Protein AF-A0A705NL61-F1 (afdb_monomer_lite)

InterPro domains:
  IPR008926 Ribonucleotide reductase R1 subunit, N-terminal [SSF48168] (13-64)
  IPR013554 Ribonucleotide reductase N-terminal [PF08343] (16-63)

Radius of gyration: 19.05 Å; chains: 1; bounding box: 44×45×47 Å

pLDDT: mean 81.74, std 17.45, range [40.19, 95.56]

Organism: Salmonella enterica (NCBI:txid28901)

Foldseek 3Di:
DDPPDPPPPPPPPWCLVVLVVCQVVADPVRHGPVVSNVVSVVRCCVPPVVVPDDDDPDPCRVVVD

Secondary structure (DSSP, 8-state):
--------------THHHHHHGGGS--TTS---HHHHHHHHHHHIIIIITTTSPP-SSHHHHHT-

Structure (mmCIF, N/CA/C/O backbone):
data_AF-A0A705NL61-F1
#
_entry.id   AF-A0A705NL61-F1
#
loop_
_atom_site.group_PDB
_atom_site.id
_atom_site.type_symbol
_atom_site.label_atom_id
_atom_site.label_alt_id
_atom_site.label_comp_id
_atom_site.label_asym_id
_atom_site.label_entity_id
_atom_site.label_seq_id
_atom_site.pdbx_PDB_ins_code
_atom_site.Cartn_x
_atom_site.Cartn_y
_atom_site.Cartn_z
_atom_site.occupancy
_atom_site.B_iso_or_equiv
_atom_site.auth_seq_id
_atom_site.auth_comp_id
_atom_site.auth_asym_id
_atom_site.auth_atom_id
_atom_site.pdbx_PDB_model_num
ATOM 1 N N . MET A 1 1 ? 26.275 -33.959 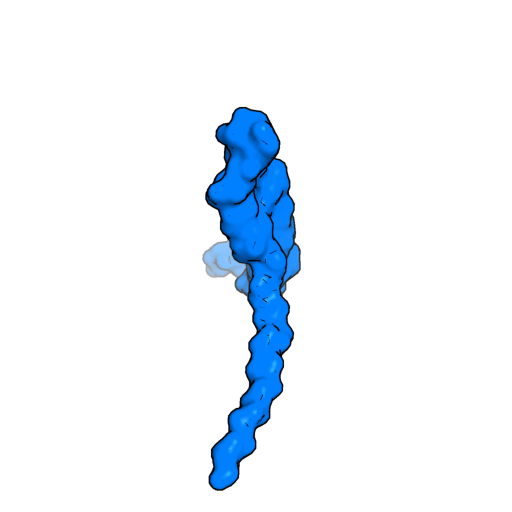13.147 1.00 40.72 1 MET A N 1
ATOM 2 C CA . MET A 1 1 ? 25.222 -33.922 12.112 1.00 40.72 1 MET A CA 1
ATOM 3 C C . MET A 1 1 ? 24.225 -32.856 12.530 1.00 40.72 1 MET A C 1
ATOM 5 O O . MET A 1 1 ? 23.445 -33.104 13.437 1.00 40.72 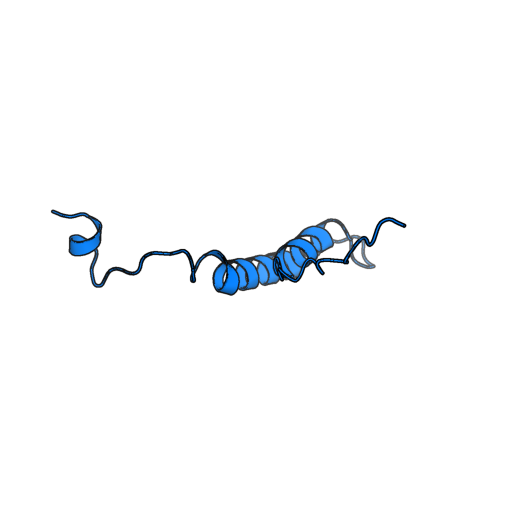1 MET A O 1
ATOM 9 N N . ALA A 1 2 ? 24.352 -31.639 12.000 1.00 40.19 2 ALA A N 1
ATOM 10 C CA . ALA A 1 2 ? 23.436 -30.546 12.313 1.00 40.19 2 ALA A CA 1
ATOM 11 C C . ALA A 1 2 ? 22.243 -30.640 11.357 1.00 40.19 2 ALA A C 1
ATOM 13 O O . ALA A 1 2 ? 22.394 -30.430 10.156 1.00 40.19 2 ALA A O 1
ATOM 14 N N . THR A 1 3 ? 21.083 -31.019 11.883 1.00 51.16 3 THR A N 1
ATOM 15 C CA . THR A 1 3 ? 19.817 -30.994 11.152 1.00 51.16 3 THR A CA 1
ATOM 16 C C . THR A 1 3 ? 19.342 -29.546 11.104 1.00 51.16 3 THR A C 1
ATOM 18 O O . THR A 1 3 ? 18.635 -29.088 11.995 1.00 51.16 3 THR A O 1
ATOM 21 N N . THR A 1 4 ? 19.771 -28.792 10.095 1.00 59.03 4 THR A N 1
ATOM 22 C CA . THR A 1 4 ? 19.124 -27.530 9.727 1.00 59.03 4 THR A CA 1
ATOM 23 C C . THR A 1 4 ? 17.801 -27.871 9.058 1.00 59.03 4 THR A C 1
ATOM 25 O O . THR A 1 4 ? 17.726 -28.065 7.846 1.00 59.03 4 THR A O 1
ATOM 28 N N . THR A 1 5 ? 16.748 -27.991 9.864 1.00 58.25 5 THR A N 1
ATOM 29 C CA . THR A 1 5 ? 15.374 -27.911 9.369 1.00 58.25 5 THR A CA 1
ATOM 30 C C . THR A 1 5 ? 15.253 -26.581 8.629 1.00 58.25 5 THR A C 1
ATOM 32 O O . THR A 1 5 ? 15.479 -25.538 9.247 1.00 58.25 5 THR A O 1
ATOM 35 N N . PRO A 1 6 ? 14.933 -26.564 7.325 1.00 52.22 6 PRO A N 1
ATOM 36 C CA . PRO A 1 6 ? 14.476 -25.345 6.703 1.00 52.22 6 PRO A CA 1
ATOM 37 C C . PRO A 1 6 ? 13.091 -25.119 7.297 1.00 52.22 6 PRO A C 1
ATOM 39 O O . PRO A 1 6 ? 12.095 -25.648 6.801 1.00 52.22 6 PRO A O 1
ATOM 42 N N . GLU A 1 7 ? 13.018 -24.376 8.399 1.00 50.28 7 GLU A N 1
ATOM 43 C CA . GLU A 1 7 ? 11.825 -23.598 8.690 1.00 50.28 7 GLU A CA 1
ATOM 44 C C . GLU A 1 7 ? 11.686 -22.667 7.497 1.00 50.28 7 GLU A C 1
ATOM 46 O O . GLU A 1 7 ? 12.293 -21.602 7.397 1.00 50.28 7 GLU A O 1
ATOM 51 N N . ARG A 1 8 ? 10.994 -23.201 6.490 1.00 52.75 8 ARG A N 1
ATOM 52 C CA . ARG A 1 8 ? 10.537 -22.513 5.307 1.00 52.75 8 ARG A CA 1
ATOM 53 C C . ARG A 1 8 ? 9.996 -21.203 5.847 1.00 52.75 8 ARG A C 1
ATOM 55 O O . ARG A 1 8 ? 9.075 -21.218 6.662 1.00 52.75 8 ARG A O 1
ATOM 62 N N . VAL A 1 9 ? 10.634 -20.105 5.457 1.00 50.34 9 VAL A N 1
ATOM 63 C CA . VAL A 1 9 ? 10.148 -18.747 5.682 1.00 50.34 9 VAL A CA 1
ATOM 64 C C . VAL A 1 9 ? 8.817 -18.674 4.925 1.00 50.34 9 VAL A C 1
ATOM 66 O O . VAL A 1 9 ? 8.751 -18.306 3.761 1.00 50.34 9 VAL A O 1
ATOM 69 N N . MET A 1 10 ? 7.776 -19.228 5.548 1.00 44.72 10 MET A N 1
ATOM 70 C CA . MET A 1 10 ? 6.402 -19.395 5.065 1.00 44.72 10 MET A CA 1
ATOM 71 C C . MET A 1 10 ? 5.533 -18.221 5.491 1.00 44.72 10 MET A C 1
ATOM 73 O O . MET A 1 10 ? 4.317 -18.279 5.392 1.00 44.72 10 MET A O 1
ATOM 77 N N . GLN A 1 11 ? 6.141 -17.151 5.978 1.00 45.66 11 GLN A N 1
ATOM 78 C CA . GLN A 1 11 ? 5.553 -15.844 5.795 1.00 45.66 11 GLN A CA 1
ATOM 79 C C . GLN A 1 11 ? 6.132 -15.429 4.444 1.00 45.66 11 GLN A C 1
ATOM 81 O O . GLN A 1 11 ? 7.260 -14.969 4.374 1.00 45.66 11 GLN A O 1
ATOM 86 N N . GLU A 1 12 ? 5.494 -15.656 3.298 1.00 48.56 12 GLU A N 1
ATOM 87 C CA . GLU A 1 12 ? 4.332 -14.860 2.878 1.00 48.56 12 GLU A CA 1
ATOM 88 C C . GLU A 1 12 ? 4.346 -13.429 3.451 1.00 48.56 12 GLU A C 1
ATOM 90 O O . GLU A 1 12 ? 3.309 -12.813 3.657 1.00 48.56 12 GLU A O 1
ATOM 95 N N . THR A 1 13 ? 5.525 -12.833 3.665 1.00 51.78 13 THR A N 1
ATOM 96 C CA . THR A 1 13 ? 5.725 -11.388 3.597 1.00 51.78 13 THR A CA 1
ATOM 97 C C . THR A 1 13 ? 5.596 -11.006 2.128 1.00 51.78 13 THR A C 1
ATOM 99 O O . THR A 1 13 ? 6.573 -10.730 1.443 1.00 51.78 13 THR A O 1
ATOM 102 N N . MET A 1 14 ? 4.357 -11.179 1.674 1.00 57.91 14 MET A N 1
ATOM 103 C CA . MET A 1 14 ? 3.595 -10.511 0.647 1.00 57.91 14 MET A CA 1
ATOM 104 C C . MET A 1 14 ? 4.409 -9.865 -0.468 1.00 57.91 14 MET A C 1
ATOM 106 O O . MET A 1 14 ? 5.202 -8.949 -0.249 1.00 57.91 14 MET A O 1
ATOM 110 N N . ASP A 1 15 ? 4.081 -10.276 -1.689 1.00 75.00 15 ASP A N 1
ATOM 111 C CA . ASP A 1 15 ? 4.643 -9.831 -2.965 1.00 75.00 15 ASP A CA 1
ATOM 112 C C . ASP A 1 15 ? 4.721 -8.301 -3.161 1.00 75.00 15 ASP A C 1
ATOM 114 O O . ASP A 1 15 ? 5.366 -7.851 -4.105 1.00 75.00 15 ASP A O 1
ATOM 118 N N . TYR A 1 16 ? 4.150 -7.466 -2.280 1.00 85.38 16 TYR A N 1
ATOM 119 C CA . TYR A 1 16 ? 4.280 -6.007 -2.358 1.00 85.38 16 TYR A CA 1
ATOM 120 C C . TYR A 1 16 ? 5.734 -5.522 -2.264 1.00 85.38 16 TYR A C 1
ATOM 122 O O . TYR A 1 16 ? 6.094 -4.565 -2.947 1.00 85.38 16 TYR A O 1
ATOM 130 N N . HIS A 1 17 ? 6.596 -6.174 -1.472 1.00 87.38 17 HIS A N 1
ATOM 131 C CA . HIS A 1 17 ? 8.017 -5.809 -1.423 1.00 87.38 17 HIS A CA 1
ATOM 132 C C . HIS A 1 17 ? 8.721 -6.116 -2.749 1.00 87.38 17 HIS A C 1
ATOM 134 O O . HIS A 1 17 ? 9.532 -5.315 -3.214 1.00 87.38 17 HIS A O 1
ATOM 140 N N . ALA A 1 18 ? 8.380 -7.242 -3.380 1.00 87.44 18 ALA A N 1
ATOM 141 C CA . ALA A 1 18 ? 8.891 -7.596 -4.698 1.00 87.44 18 ALA A CA 1
ATOM 142 C C . ALA A 1 18 ? 8.374 -6.624 -5.770 1.00 87.44 18 ALA A C 1
ATOM 144 O O . ALA A 1 18 ? 9.161 -6.157 -6.590 1.00 87.44 18 ALA A O 1
ATOM 145 N N . LEU A 1 19 ? 7.090 -6.254 -5.721 1.00 87.56 19 LEU A N 1
ATOM 146 C CA . LEU A 1 19 ? 6.475 -5.271 -6.617 1.00 87.56 19 LEU A CA 1
ATOM 147 C C . LEU A 1 19 ? 7.137 -3.891 -6.498 1.00 87.56 19 LEU A C 1
ATOM 149 O O . LEU A 1 19 ? 7.469 -3.295 -7.518 1.00 87.56 19 LEU A O 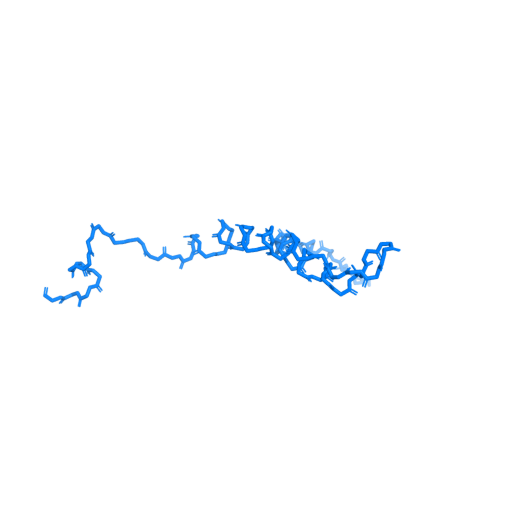1
ATOM 153 N N . ASN A 1 20 ? 7.417 -3.418 -5.281 1.00 89.38 20 ASN A N 1
ATOM 154 C CA . ASN A 1 20 ? 8.133 -2.156 -5.074 1.00 89.38 20 ASN A CA 1
ATOM 155 C C . ASN A 1 20 ? 9.595 -2.248 -5.566 1.00 89.38 20 ASN A C 1
ATOM 157 O O . ASN A 1 20 ? 10.114 -1.345 -6.218 1.00 89.38 20 ASN A O 1
ATOM 161 N N . ALA A 1 21 ? 10.257 -3.393 -5.374 1.00 89.88 21 ALA A N 1
ATOM 162 C CA . ALA A 1 21 ? 11.598 -3.606 -5.917 1.00 89.88 21 ALA A CA 1
ATOM 163 C C . ALA A 1 21 ? 11.646 -3.544 -7.460 1.00 89.88 21 ALA A C 1
ATOM 165 O O . ALA A 1 21 ? 12.685 -3.173 -8.010 1.00 89.88 21 ALA A O 1
ATOM 166 N N . MET A 1 22 ? 10.539 -3.832 -8.163 1.00 89.12 22 MET A N 1
ATOM 167 C CA . MET A 1 22 ? 10.459 -3.697 -9.626 1.00 89.12 22 MET A CA 1
ATOM 168 C C . MET A 1 22 ? 10.575 -2.248 -10.112 1.00 89.12 22 MET A C 1
ATOM 170 O O . MET A 1 22 ? 10.912 -2.052 -11.275 1.00 89.12 22 MET A O 1
ATOM 174 N N . LEU A 1 23 ? 10.367 -1.233 -9.266 1.00 90.44 23 LEU A N 1
ATOM 175 C CA . LEU A 1 23 ? 10.592 0.170 -9.647 1.00 90.44 23 LEU A CA 1
ATOM 176 C C . LEU A 1 23 ? 12.067 0.433 -9.973 1.00 90.44 23 LEU A C 1
ATOM 178 O O . LEU A 1 23 ? 12.371 1.264 -10.824 1.00 90.44 23 LEU A O 1
ATOM 182 N N . ASN A 1 24 ? 12.977 -0.311 -9.337 1.00 91.19 24 ASN A N 1
ATOM 183 C CA . ASN A 1 24 ? 14.408 -0.257 -9.637 1.00 91.19 24 ASN A CA 1
ATOM 184 C C . ASN A 1 24 ? 14.766 -1.007 -10.934 1.00 91.19 24 ASN A C 1
ATOM 186 O O . ASN A 1 24 ? 15.887 -0.884 -11.428 1.00 91.19 24 ASN A O 1
ATOM 190 N N . LEU A 1 25 ? 13.834 -1.794 -11.482 1.00 90.44 25 LEU A N 1
ATOM 191 C CA . LEU A 1 25 ? 13.982 -2.510 -12.744 1.00 90.44 25 LEU A CA 1
ATOM 192 C C . LEU A 1 25 ? 13.290 -1.708 -13.845 1.00 90.44 25 LEU A C 1
ATOM 194 O O . LEU A 1 25 ? 12.082 -1.817 -14.057 1.00 90.44 25 LEU A O 1
ATOM 198 N N . TYR A 1 26 ? 14.074 -0.898 -14.545 1.00 90.12 26 TY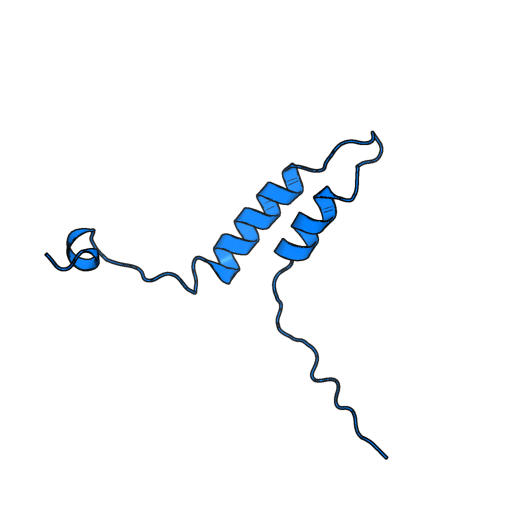R A N 1
ATOM 199 C CA . TYR A 1 26 ? 13.590 -0.109 -15.669 1.00 90.12 26 TYR A CA 1
ATOM 200 C C . TYR A 1 26 ? 13.061 -1.015 -16.787 1.00 90.12 26 TYR A C 1
ATOM 202 O O . TYR A 1 26 ? 13.581 -2.110 -17.025 1.00 90.12 26 TYR A O 1
ATOM 210 N N . ASP A 1 27 ? 12.012 -0.562 -17.469 1.00 86.31 27 ASP A N 1
ATOM 211 C CA . ASP A 1 27 ? 11.455 -1.281 -18.609 1.00 86.31 27 ASP A CA 1
ATOM 212 C C . ASP A 1 27 ? 12.403 -1.256 -19.827 1.00 86.31 27 ASP A C 1
ATOM 214 O O . ASP A 1 27 ? 13.497 -0.689 -19.810 1.00 86.31 27 ASP A O 1
ATOM 218 N N . LYS A 1 28 ? 11.974 -1.872 -20.933 1.00 89.62 28 LYS A N 1
ATOM 219 C CA . LYS A 1 28 ? 12.771 -1.925 -22.171 1.00 89.62 28 LYS A CA 1
ATOM 220 C C . LYS A 1 28 ? 13.043 -0.547 -22.790 1.00 89.62 28 LYS A C 1
ATOM 222 O O . LYS A 1 28 ? 13.946 -0.441 -23.614 1.00 89.62 28 LYS A O 1
ATOM 227 N N . ALA A 1 29 ? 12.262 0.471 -22.435 1.00 92.94 29 ALA A N 1
ATOM 228 C CA . ALA A 1 29 ? 12.434 1.851 -22.867 1.00 92.94 29 ALA A CA 1
ATOM 229 C C . ALA A 1 29 ? 13.231 2.694 -21.851 1.00 92.94 29 ALA A C 1
ATOM 231 O O . ALA A 1 29 ? 13.512 3.859 -22.123 1.00 92.94 29 ALA A O 1
ATOM 232 N N . GLY A 1 30 ? 13.637 2.119 -20.712 1.00 92.50 30 GLY A N 1
ATOM 233 C CA . GLY A 1 30 ? 14.353 2.827 -19.655 1.00 92.50 30 GLY A CA 1
ATOM 234 C C . GLY A 1 30 ? 13.440 3.621 -18.717 1.00 92.50 30 GLY A C 1
ATOM 235 O O . GLY A 1 30 ? 13.914 4.550 -18.068 1.00 92.50 30 GLY A O 1
ATOM 236 N N . HIS A 1 31 ? 12.149 3.295 -18.635 1.00 94.06 31 HIS A N 1
ATOM 237 C CA . HIS A 1 31 ? 11.201 3.963 -17.743 1.00 94.06 31 HIS A CA 1
ATOM 238 C C . HIS A 1 31 ? 10.993 3.206 -16.429 1.00 94.06 31 HIS A C 1
ATOM 240 O O . HIS A 1 31 ? 11.078 1.978 -16.366 1.00 94.06 31 HIS A O 1
ATOM 246 N N . ILE A 1 32 ? 10.681 3.962 -15.376 1.00 93.12 32 ILE A N 1
ATOM 247 C CA . ILE A 1 32 ? 10.289 3.428 -14.069 1.00 93.12 32 ILE A CA 1
ATOM 248 C C . ILE A 1 32 ? 8.886 2.820 -14.177 1.00 93.12 32 ILE A C 1
ATOM 250 O O . ILE A 1 32 ? 7.972 3.423 -14.740 1.00 93.12 32 ILE A O 1
ATOM 254 N N . GLN A 1 33 ? 8.699 1.637 -13.595 1.00 91.50 33 GLN A N 1
ATOM 255 C CA . GLN A 1 33 ? 7.435 0.901 -13.640 1.00 91.50 33 GLN A CA 1
ATOM 256 C C . GLN A 1 33 ? 6.454 1.342 -12.537 1.00 91.50 33 GLN A C 1
ATOM 258 O O . GLN A 1 33 ? 6.161 0.575 -11.622 1.00 91.50 33 GLN A O 1
ATOM 263 N N . PHE A 1 34 ? 5.922 2.565 -12.615 1.00 93.06 34 PHE A N 1
ATOM 264 C CA . PHE A 1 34 ? 5.022 3.119 -11.585 1.00 93.06 34 PHE A CA 1
ATOM 265 C C . PHE A 1 34 ? 3.752 2.290 -11.334 1.00 93.06 34 PHE A C 1
ATOM 267 O O . PHE A 1 34 ? 3.283 2.217 -10.202 1.00 93.06 34 PHE A O 1
ATOM 274 N N . ASP A 1 35 ? 3.237 1.579 -12.339 1.00 91.06 35 ASP A N 1
ATOM 275 C CA . ASP A 1 35 ? 2.073 0.695 -12.171 1.00 91.06 35 ASP A CA 1
ATOM 276 C C . ASP A 1 35 ? 2.315 -0.424 -11.145 1.00 91.06 35 ASP A C 1
ATOM 278 O O . ASP A 1 35 ? 1.369 -0.958 -10.556 1.00 91.06 35 ASP A O 1
ATOM 282 N N . LYS A 1 36 ? 3.582 -0.808 -10.930 1.00 89.12 36 LYS A N 1
ATOM 283 C CA . LYS A 1 36 ? 3.969 -1.801 -9.921 1.00 89.12 36 LYS A CA 1
ATOM 284 C C . LYS A 1 36 ? 3.893 -1.242 -8.510 1.00 89.12 36 LYS A C 1
ATOM 286 O O . LYS A 1 36 ? 3.571 -1.998 -7.598 1.00 89.12 36 LYS A O 1
ATOM 291 N N . ASP A 1 37 ? 4.090 0.062 -8.345 1.00 92.25 37 ASP A N 1
ATOM 292 C CA . ASP A 1 37 ? 3.917 0.730 -7.056 1.00 92.25 37 ASP A CA 1
ATOM 293 C C . ASP A 1 37 ? 2.447 0.713 -6.633 1.00 92.25 37 ASP A C 1
ATOM 295 O O . ASP A 1 37 ? 2.117 0.331 -5.514 1.00 92.25 37 ASP A O 1
ATOM 299 N N . GLN A 1 38 ? 1.539 0.990 -7.572 1.00 92.06 38 GLN A N 1
ATOM 300 C CA . GLN A 1 38 ? 0.103 0.912 -7.306 1.00 92.06 38 GLN A CA 1
ATOM 301 C C . GLN A 1 38 ? -0.324 -0.505 -6.889 1.00 92.06 38 GLN A C 1
ATOM 303 O O . GLN A 1 38 ? -1.058 -0.675 -5.915 1.00 92.06 38 GLN A O 1
ATOM 308 N N . GLN A 1 39 ? 0.195 -1.532 -7.572 1.00 91.50 39 GLN A N 1
ATOM 309 C CA . GLN A 1 39 ? -0.039 -2.935 -7.204 1.00 91.50 39 GLN A CA 1
ATOM 310 C C . GLN A 1 39 ? 0.536 -3.272 -5.820 1.00 91.50 39 GLN A C 1
AT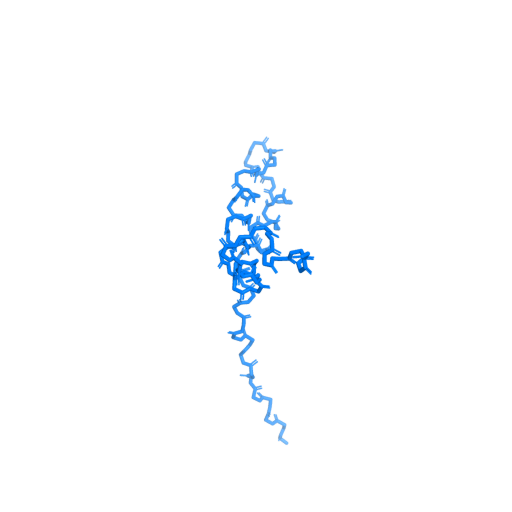OM 312 O O . GLN A 1 39 ? -0.090 -4.006 -5.054 1.00 91.50 39 GLN A O 1
ATOM 317 N N . ALA A 1 40 ? 1.713 -2.735 -5.482 1.00 91.38 40 ALA A N 1
ATOM 318 C CA . ALA A 1 40 ? 2.320 -2.919 -4.169 1.00 91.38 40 ALA A CA 1
ATOM 319 C C . ALA A 1 40 ? 1.458 -2.296 -3.060 1.00 91.38 40 ALA A C 1
ATOM 321 O O . ALA A 1 40 ? 1.253 -2.929 -2.025 1.00 91.38 40 ALA A O 1
ATOM 322 N N . ILE A 1 41 ? 0.903 -1.100 -3.285 1.00 93.25 41 ILE A N 1
ATOM 323 C CA . ILE A 1 41 ? -0.007 -0.431 -2.345 1.00 93.25 41 ILE A CA 1
ATOM 324 C C . ILE A 1 41 ? -1.238 -1.302 -2.090 1.00 93.25 41 ILE A C 1
ATOM 326 O O . ILE A 1 41 ? -1.553 -1.585 -0.933 1.00 93.25 41 ILE A O 1
ATOM 330 N N . ASP A 1 42 ? -1.904 -1.778 -3.141 1.00 91.31 42 ASP A N 1
ATOM 331 C CA . ASP A 1 42 ? -3.119 -2.587 -2.996 1.00 91.31 42 ASP A CA 1
ATOM 332 C C . ASP A 1 42 ? -2.848 -3.882 -2.217 1.00 91.31 42 ASP A C 1
ATOM 334 O O . ASP A 1 42 ? -3.583 -4.222 -1.280 1.00 91.31 42 ASP A O 1
ATOM 338 N N . ALA A 1 43 ? -1.747 -4.566 -2.547 1.00 89.75 43 ALA A N 1
ATOM 339 C CA . ALA A 1 43 ? -1.306 -5.763 -1.845 1.00 89.75 43 ALA A CA 1
ATOM 340 C C . ALA A 1 43 ? -0.971 -5.465 -0.375 1.00 89.75 43 ALA A C 1
ATOM 342 O O . ALA A 1 43 ? -1.459 -6.166 0.513 1.00 89.75 43 ALA A O 1
ATOM 343 N N . PHE A 1 44 ? -0.215 -4.404 -0.083 1.00 91.56 44 PHE A N 1
ATOM 344 C CA . PHE A 1 44 ? 0.123 -3.996 1.284 1.00 91.56 44 PHE A CA 1
ATOM 345 C C . PHE A 1 44 ? -1.125 -3.659 2.111 1.00 91.56 44 PHE A C 1
ATOM 347 O O . PHE A 1 44 ? -1.265 -4.100 3.255 1.00 91.56 44 PHE A O 1
ATOM 354 N N . PHE A 1 45 ? -2.080 -2.931 1.532 1.00 92.31 45 PHE A N 1
ATOM 355 C CA . PHE A 1 45 ? -3.315 -2.586 2.225 1.00 92.31 45 PHE A CA 1
ATOM 356 C C . PHE A 1 45 ? -4.157 -3.816 2.551 1.00 92.31 45 PHE A C 1
ATOM 358 O O . PHE A 1 45 ? -4.646 -3.939 3.674 1.00 92.31 45 PHE A O 1
ATOM 365 N N . ALA A 1 46 ? -4.339 -4.721 1.590 1.00 90.62 46 ALA A N 1
ATOM 366 C CA . ALA A 1 46 ? -5.163 -5.910 1.775 1.00 90.62 46 ALA A CA 1
ATOM 367 C C . ALA A 1 46 ? -4.589 -6.867 2.829 1.00 90.62 46 ALA A C 1
ATOM 369 O O . ALA A 1 46 ? -5.341 -7.497 3.569 1.00 90.62 46 ALA A O 1
ATOM 370 N N . THR A 1 47 ? -3.264 -6.958 2.899 1.00 87.44 47 THR A N 1
ATOM 371 C CA . THR A 1 47 ? -2.577 -8.056 3.588 1.00 87.44 47 THR A CA 1
ATOM 372 C C . THR A 1 47 ? -1.923 -7.635 4.894 1.00 87.44 47 THR A C 1
ATOM 374 O O . THR A 1 47 ? -1.792 -8.445 5.808 1.00 87.44 47 THR A O 1
ATOM 377 N N . HIS A 1 48 ? -1.554 -6.361 5.008 1.00 88.25 48 HIS A N 1
ATOM 378 C CA . HIS A 1 48 ? -0.905 -5.815 6.187 1.00 88.25 48 HIS A CA 1
ATOM 379 C C . HIS A 1 48 ? -1.782 -4.772 6.873 1.00 88.25 48 HIS A C 1
ATOM 381 O O . HIS A 1 48 ? -2.138 -4.951 8.033 1.00 88.25 48 HIS A O 1
ATOM 387 N N . VAL A 1 49 ? -2.207 -3.719 6.171 1.00 92.31 49 VAL A N 1
ATOM 388 C CA . VAL A 1 49 ? -2.926 -2.611 6.825 1.00 92.31 49 VAL A CA 1
ATOM 389 C C . VAL A 1 49 ? -4.289 -3.056 7.346 1.00 92.31 49 VAL A C 1
ATOM 391 O O . VAL A 1 49 ? -4.556 -2.897 8.534 1.00 92.31 49 VAL A O 1
ATOM 394 N N . ARG A 1 50 ? -5.153 -3.630 6.497 1.00 91.75 50 ARG A N 1
ATOM 395 C CA . ARG A 1 50 ? -6.526 -3.995 6.890 1.00 91.75 50 ARG A CA 1
ATOM 396 C C . ARG A 1 50 ? -6.566 -5.012 8.040 1.00 91.75 50 ARG A C 1
ATOM 398 O O . ARG A 1 50 ? -7.308 -4.747 8.981 1.00 91.75 50 ARG A O 1
ATOM 405 N N . PRO A 1 51 ? -5.780 -6.110 8.038 1.00 91.62 51 PRO A N 1
ATOM 406 C CA . PRO A 1 51 ? -5.809 -7.076 9.140 1.00 91.62 51 PRO A CA 1
ATOM 407 C C . PRO A 1 51 ? -5.289 -6.525 10.474 1.00 91.62 51 PRO A C 1
ATOM 409 O O . PRO A 1 51 ? -5.698 -7.004 11.525 1.00 91.62 51 PRO A O 1
ATOM 412 N N . HIS A 1 52 ? -4.412 -5.517 10.441 1.00 92.50 52 HIS A N 1
ATOM 413 C CA . HIS A 1 52 ? -3.820 -4.905 11.638 1.00 92.50 52 HIS A CA 1
ATOM 414 C C . HIS A 1 52 ? -4.465 -3.558 12.004 1.00 92.50 52 HIS A C 1
ATOM 416 O O . HIS A 1 52 ? -3.955 -2.834 12.858 1.00 92.50 52 HIS A O 1
ATOM 422 N N . SER A 1 53 ? -5.584 -3.205 11.364 1.00 95.44 53 SER A N 1
ATOM 423 C CA . SER A 1 53 ? -6.327 -1.977 11.643 1.00 95.44 53 SER A CA 1
ATOM 424 C C . SER A 1 53 ? -7.529 -2.258 12.534 1.00 95.44 53 SER A C 1
ATOM 426 O O . SER A 1 53 ? -8.316 -3.164 12.272 1.00 95.44 53 SER A O 1
ATOM 428 N N . VAL A 1 54 ? -7.714 -1.428 13.561 1.00 94.38 54 VAL A N 1
ATOM 429 C CA . VAL A 1 54 ? -8.915 -1.470 14.402 1.00 94.38 54 VAL A CA 1
ATOM 430 C C . VAL A 1 54 ? -10.077 -0.814 13.659 1.00 94.38 54 VAL A C 1
ATOM 432 O O . VAL A 1 54 ? -9.966 0.323 13.194 1.00 94.38 54 VAL A O 1
ATOM 435 N N . THR A 1 55 ? -11.202 -1.520 13.562 1.00 9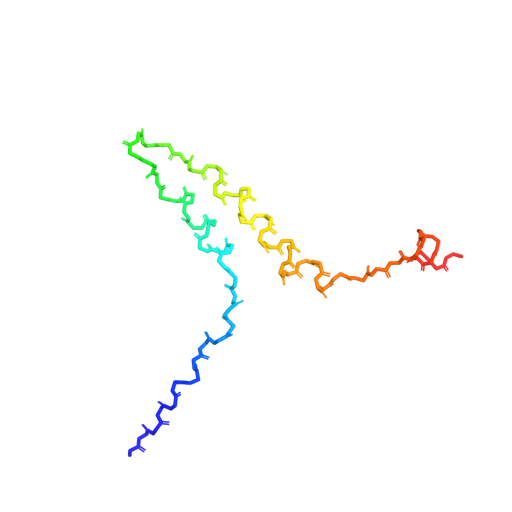3.88 55 THR A N 1
ATOM 436 C CA . THR A 1 55 ? -12.452 -0.983 13.016 1.00 93.88 55 THR A CA 1
ATOM 437 C C . THR A 1 55 ? -13.310 -0.405 14.132 1.00 93.88 55 THR A C 1
ATOM 439 O O . THR A 1 55 ? -13.533 -1.072 15.138 1.00 93.88 55 THR A O 1
ATOM 442 N N . PHE A 1 56 ? -13.835 0.798 13.922 1.00 95.06 56 PHE A N 1
ATOM 443 C CA . PHE A 1 56 ? -14.775 1.458 14.829 1.00 95.06 56 PHE A CA 1
ATOM 444 C C . PHE A 1 56 ? -16.102 1.666 14.097 1.00 95.06 56 PHE A C 1
ATOM 446 O O . PHE A 1 56 ? -16.097 1.966 12.901 1.00 95.06 56 PHE A O 1
ATOM 453 N N . ALA A 1 57 ? -17.230 1.541 14.795 1.00 94.31 57 ALA A N 1
ATOM 454 C CA . ALA A 1 57 ? -18.555 1.775 14.225 1.00 94.31 57 ALA A CA 1
ATOM 455 C C . ALA A 1 57 ? -18.844 3.273 14.025 1.00 94.31 57 ALA A C 1
ATOM 457 O O . ALA A 1 57 ? -19.676 3.644 13.197 1.00 94.31 57 ALA A O 1
ATOM 458 N N . SER A 1 58 ? -18.155 4.152 14.761 1.00 95.19 58 SER A N 1
ATOM 459 C CA . SER A 1 58 ? -18.249 5.604 14.586 1.00 95.19 58 SER A CA 1
ATOM 460 C C . SER A 1 58 ? -16.961 6.328 14.987 1.00 95.19 58 SER A C 1
ATOM 462 O O . SER A 1 58 ? -16.102 5.792 15.687 1.00 95.19 58 SER A O 1
ATOM 464 N N . GLN A 1 59 ? -16.835 7.592 14.573 1.00 94.25 59 GLN A N 1
ATOM 465 C CA . GLN A 1 59 ? -15.731 8.448 15.020 1.00 94.25 59 GLN A CA 1
ATOM 466 C C . GLN A 1 59 ? -15.782 8.708 16.532 1.00 94.25 59 GLN A C 1
ATOM 468 O O . GLN A 1 59 ? -14.737 8.803 17.164 1.00 94.25 59 GLN A O 1
ATOM 473 N N . HIS A 1 60 ? -16.984 8.783 17.111 1.00 95.12 60 HIS A N 1
ATOM 474 C CA . HIS A 1 60 ? -17.188 9.006 18.542 1.00 95.12 60 HIS A CA 1
ATOM 475 C C . HIS A 1 60 ? -16.636 7.839 19.375 1.00 95.12 60 HIS A C 1
ATOM 477 O O . HIS A 1 60 ? -15.873 8.059 20.309 1.00 95.12 60 HIS A O 1
ATOM 483 N N . GLU A 1 61 ? -16.906 6.597 18.953 1.00 94.00 61 GLU A N 1
ATOM 484 C CA . GLU A 1 61 ? -16.340 5.387 19.570 1.00 94.00 61 GLU A CA 1
ATOM 485 C C . GLU A 1 61 ? -14.807 5.364 19.496 1.00 94.00 61 GLU A C 1
ATOM 487 O O . GLU A 1 61 ? -14.140 5.010 20.464 1.00 94.00 61 GLU A O 1
ATOM 492 N N . ARG A 1 62 ? -14.233 5.796 18.366 1.00 94.00 62 ARG A N 1
ATOM 493 C CA . ARG A 1 62 ? -12.777 5.883 18.202 1.00 94.00 62 ARG A CA 1
ATOM 494 C C . ARG A 1 62 ? -12.132 6.929 19.113 1.00 94.00 62 ARG A C 1
ATOM 496 O O . ARG A 1 62 ? -11.005 6.728 19.556 1.00 94.00 62 ARG A O 1
ATOM 503 N N . LEU A 1 63 ? -12.796 8.068 19.311 1.00 95.56 63 LEU A N 1
ATOM 504 C CA . LEU A 1 63 ? -12.246 9.217 20.036 1.00 95.56 63 LEU A CA 1
ATOM 505 C C . LEU A 1 63 ? -12.541 9.181 21.545 1.00 95.56 63 LEU A C 1
ATOM 507 O O . LEU A 1 63 ? -11.893 9.916 22.284 1.00 95.56 63 LEU A O 1
ATOM 511 N N . GLY A 1 64 ? -13.466 8.327 22.002 1.00 82.69 64 GLY A N 1
ATOM 512 C CA . GLY A 1 64 ? -13.758 8.107 23.425 1.00 82.69 64 GLY A CA 1
ATOM 513 C C . GLY A 1 64 ? -14.338 9.322 24.157 1.00 82.69 64 GLY A C 1
ATOM 514 O O . GLY A 1 64 ? -14.171 9.430 25.370 1.00 82.69 64 GLY A O 1
ATOM 515 N N . THR A 1 65 ? -14.947 10.253 23.421 1.00 59.19 65 THR A N 1
ATOM 516 C CA . THR A 1 65 ? -15.581 11.471 23.960 1.00 59.19 65 THR A CA 1
ATOM 517 C C . THR A 1 65 ? -16.937 11.193 24.573 1.00 59.19 65 THR A C 1
ATOM 519 O O . THR A 1 65 ? -17.641 10.359 23.970 1.00 59.19 65 THR A O 1
#

Sequence (65 aa):
MATTTPERVMQETMDYHALNAMLNLYDKAGHIQFDKDQQAIDAFFATHVRPHSVTFASQHERLGT